Protein AF-A0A7I7MEC5-F1 (afdb_monomer)

Organism: NCBI:txid216929

Mean predicted aligned error: 3.8 Å

Solvent-accessible surface area (backbone atoms only — not comparable to full-atom values): 3365 Å² total; per-residue (Å²): 121,61,45,33,52,53,18,44,69,57,59,95,86,63,77,69,90,43,63,93,53,95,54,78,57,50,38,53,36,17,48,55,16,33,52,51,37,52,49,50,58,54,66,70,30,73,67,42,49,52,52,53,55,57,63,72,77,111

pLDDT: mean 94.27, std 7.25, range [57.69, 98.56]

Radius of gyration: 15.26 Å; Cα contacts (8 Å, |Δi|>4): 50; chains: 1; bounding box: 35×20×40 Å

Foldseek 3Di:
DVLLQVLLVDDPPDDRPCPPDPDPVSSVSSVNNVVVNVCCCVCVDPVNVVVVVVVVVD

InterPro domains:
  IPR007040 Ribosome modulation factor [PF04957] (7-38)

Sequence (58 aa):
MFALYSGSLAEPGDPNPYAGGESLVLPKLWFAGYRRMLRVRIETGPAMQRYRAASRLN

Secondary structure (DSSP, 8-state):
-HHHHHHHTPPTT---TTTTSS-SHHHHHHHHHH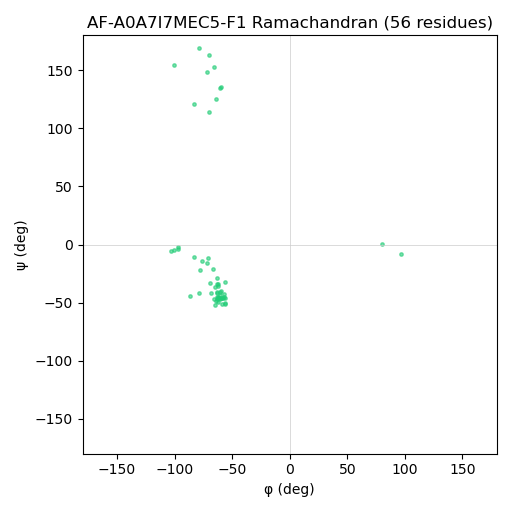HHHHHHHHHHSHHHHHHHHHHT--

Structure (mmCIF, N/CA/C/O backbone):
data_AF-A0A7I7MEC5-F1
#
_entry.id   AF-A0A7I7MEC5-F1
#
loop_
_atom_site.group_PDB
_atom_site.id
_atom_site.type_symbol
_atom_site.label_atom_id
_atom_site.label_alt_id
_atom_site.label_comp_id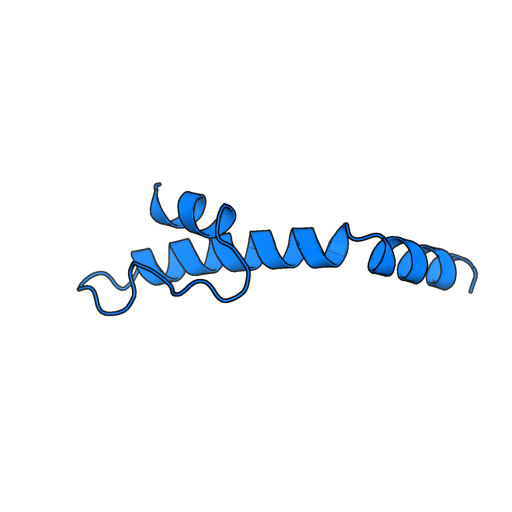
_atom_site.label_asym_id
_atom_site.label_entity_id
_atom_site.label_seq_id
_atom_site.pdbx_PDB_ins_code
_atom_site.Cartn_x
_atom_site.Cartn_y
_atom_site.Cartn_z
_atom_site.occupancy
_atom_site.B_iso_or_equiv
_atom_site.auth_seq_id
_atom_site.auth_comp_id
_atom_site.auth_asym_id
_atom_site.auth_atom_id
_atom_site.pdbx_PDB_model_num
ATOM 1 N N . MET A 1 1 ? 0.769 -12.377 -12.524 1.00 65.88 1 MET A N 1
ATOM 2 C CA . MET A 1 1 ? 0.395 -11.023 -12.048 1.00 65.88 1 MET A CA 1
ATOM 3 C C . MET A 1 1 ? 1.268 -10.641 -10.845 1.00 65.88 1 MET A C 1
ATOM 5 O O . MET A 1 1 ? 0.777 -10.538 -9.732 1.00 65.88 1 MET A O 1
ATOM 9 N N . PHE A 1 2 ? 2.584 -10.492 -11.049 1.00 90.19 2 PHE A N 1
ATOM 10 C CA . PHE A 1 2 ? 3.547 -10.371 -9.941 1.00 90.19 2 PHE A CA 1
ATOM 11 C C . PHE A 1 2 ? 3.576 -8.965 -9.317 1.00 90.19 2 PHE A C 1
ATOM 13 O O . PHE A 1 2 ? 3.536 -8.858 -8.100 1.00 90.19 2 PHE A O 1
ATOM 20 N N . ALA A 1 3 ? 3.521 -7.898 -10.127 1.00 96.81 3 ALA A N 1
ATOM 21 C CA . ALA A 1 3 ? 3.592 -6.515 -9.635 1.00 96.81 3 ALA A CA 1
ATOM 22 C C . ALA A 1 3 ? 2.459 -6.136 -8.666 1.00 96.81 3 ALA A C 1
ATOM 24 O O . ALA A 1 3 ? 2.708 -5.530 -7.631 1.00 96.81 3 ALA A O 1
ATOM 25 N N . LEU A 1 4 ? 1.211 -6.520 -8.968 1.00 97.94 4 LEU A N 1
ATOM 26 C CA . LEU A 1 4 ? 0.074 -6.268 -8.073 1.00 97.94 4 LEU A CA 1
ATOM 27 C C . LEU A 1 4 ? 0.256 -6.965 -6.719 1.00 97.94 4 LEU A C 1
ATOM 29 O O . LEU A 1 4 ? 0.026 -6.366 -5.670 1.00 97.94 4 LEU A O 1
ATOM 33 N N . TYR A 1 5 ? 0.663 -8.233 -6.760 1.00 98.00 5 TYR A N 1
ATOM 34 C CA . TYR A 1 5 ? 0.871 -9.037 -5.565 1.00 98.00 5 TYR A CA 1
ATOM 35 C C . TYR A 1 5 ? 2.029 -8.500 -4.720 1.00 98.00 5 TYR A C 1
ATOM 37 O O . TYR A 1 5 ? 1.846 -8.285 -3.525 1.00 98.00 5 TYR A O 1
ATOM 45 N N . SER A 1 6 ? 3.175 -8.188 -5.332 1.00 98.06 6 SER A N 1
ATOM 46 C CA . SER A 1 6 ? 4.323 -7.632 -4.609 1.00 98.06 6 SER A CA 1
ATOM 47 C C . SER A 1 6 ? 4.008 -6.275 -3.976 1.00 98.06 6 SER A C 1
ATOM 49 O O . SER A 1 6 ? 4.430 -6.024 -2.855 1.00 98.06 6 SER A O 1
ATOM 51 N N . GLY A 1 7 ? 3.176 -5.444 -4.611 1.00 98.31 7 GLY A N 1
ATOM 52 C CA . GLY A 1 7 ? 2.675 -4.217 -3.987 1.00 98.31 7 GLY A CA 1
ATOM 53 C C . GLY A 1 7 ? 1.828 -4.474 -2.740 1.00 98.31 7 GLY A C 1
ATOM 54 O O . GLY A 1 7 ? 1.909 -3.724 -1.775 1.00 98.31 7 GLY A O 1
ATOM 55 N N . SER A 1 8 ? 1.032 -5.548 -2.718 1.00 98.19 8 SER A N 1
ATOM 56 C CA . SER A 1 8 ? 0.224 -5.903 -1.540 1.00 98.19 8 SER A CA 1
ATOM 57 C C . SER A 1 8 ? 1.035 -6.443 -0.355 1.00 98.19 8 SER A C 1
ATOM 59 O O . SER A 1 8 ? 0.511 -6.478 0.756 1.00 98.19 8 SER A O 1
ATOM 61 N N . LEU A 1 9 ? 2.288 -6.842 -0.595 1.00 97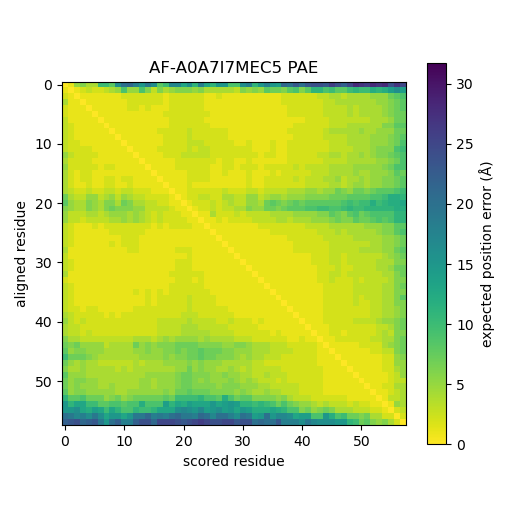.88 9 LEU A N 1
ATOM 62 C CA . LEU A 1 9 ? 3.225 -7.340 0.415 1.00 97.88 9 LEU A CA 1
ATOM 63 C C . LEU A 1 9 ? 4.248 -6.294 0.884 1.00 97.88 9 LEU A C 1
ATOM 65 O O . LEU A 1 9 ? 5.047 -6.596 1.762 1.00 97.88 9 LEU A O 1
ATOM 69 N N . ALA A 1 10 ? 4.260 -5.104 0.286 1.00 98.06 10 ALA A N 1
ATOM 70 C CA . ALA A 1 10 ? 5.212 -4.052 0.621 1.00 98.06 10 ALA A CA 1
ATOM 71 C C . ALA A 1 10 ? 4.952 -3.433 2.009 1.00 98.06 10 ALA A C 1
ATOM 73 O O . ALA A 1 10 ? 3.857 -3.535 2.574 1.00 98.06 10 ALA A O 1
ATOM 74 N N . GLU A 1 11 ? 5.955 -2.731 2.529 1.00 97.44 11 GLU A N 1
ATOM 75 C CA . GLU A 1 11 ? 5.916 -1.982 3.783 1.00 97.44 11 GLU A CA 1
ATOM 76 C C . GLU A 1 11 ? 5.721 -0.472 3.557 1.00 97.44 11 GLU A C 1
ATOM 78 O O . GLU A 1 11 ? 6.037 0.045 2.483 1.00 97.44 11 GLU A O 1
ATOM 83 N N . PRO A 1 12 ? 5.152 0.286 4.520 1.00 97.06 12 PRO A N 1
ATOM 84 C CA . PRO A 1 12 ? 4.904 1.705 4.335 1.00 97.06 12 PRO A CA 1
ATOM 85 C C . PRO A 1 12 ? 6.228 2.447 4.161 1.00 97.06 12 PRO 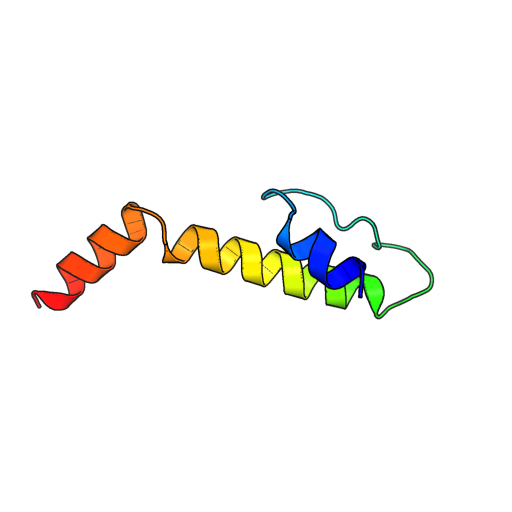A C 1
ATOM 87 O O . PRO A 1 12 ? 7.106 2.374 5.015 1.00 97.06 12 PRO A O 1
ATOM 90 N N . GLY A 1 13 ? 6.334 3.195 3.069 1.00 97.00 13 GLY A N 1
ATOM 91 C CA . GLY A 1 13 ? 7.558 3.900 2.695 1.00 97.00 13 GLY A CA 1
ATOM 92 C C . GLY A 1 13 ? 8.421 3.146 1.685 1.00 97.00 13 GLY A C 1
ATOM 93 O O . GLY A 1 13 ? 9.342 3.754 1.143 1.00 97.00 13 GLY A O 1
ATOM 94 N N . ASP A 1 14 ? 8.103 1.887 1.365 1.00 98.25 14 ASP A N 1
ATOM 95 C CA . ASP A 1 14 ? 8.826 1.155 0.328 1.00 98.25 14 ASP A CA 1
ATOM 96 C C . ASP A 1 14 ? 8.718 1.860 -1.034 1.00 98.25 14 ASP A C 1
ATOM 98 O O . ASP A 1 14 ? 7.622 2.267 -1.452 1.00 98.25 14 ASP A O 1
ATOM 102 N N . PRO A 1 15 ? 9.836 1.988 -1.769 1.00 97.50 15 PRO A N 1
ATOM 103 C CA . PRO A 1 15 ? 9.814 2.528 -3.116 1.00 97.50 15 PRO A CA 1
ATOM 104 C C . PRO A 1 15 ? 9.170 1.531 -4.084 1.00 97.50 15 PRO A C 1
ATOM 106 O O . PRO A 1 15 ? 9.306 0.316 -3.950 1.00 97.50 15 PRO A O 1
ATOM 109 N N . ASN A 1 16 ? 8.507 2.044 -5.123 1.00 97.50 16 ASN A N 1
ATOM 110 C CA . ASN A 1 16 ? 7.969 1.198 -6.185 1.00 97.50 16 ASN A CA 1
ATOM 111 C C . ASN A 1 16 ? 9.126 0.624 -7.030 1.00 97.50 16 ASN A C 1
ATOM 113 O O . ASN A 1 16 ? 9.771 1.395 -7.745 1.00 97.50 16 ASN A O 1
ATOM 117 N N . PRO A 1 17 ? 9.365 -0.702 -7.027 1.00 97.00 17 PRO A N 1
ATOM 118 C CA . PRO A 1 17 ? 10.519 -1.303 -7.698 1.00 97.00 17 PRO A CA 1
ATOM 119 C C . PRO A 1 17 ? 10.415 -1.263 -9.228 1.00 97.00 17 PRO A C 1
ATOM 121 O O . PRO A 1 17 ? 11.387 -1.547 -9.919 1.00 97.00 17 PRO A O 1
ATOM 124 N N . TYR A 1 18 ? 9.241 -0.927 -9.771 1.00 95.94 18 TYR A N 1
ATOM 125 C CA . TYR A 1 18 ? 9.018 -0.797 -11.211 1.00 95.94 18 TYR A CA 1
ATOM 126 C C . TYR A 1 18 ? 9.117 0.653 -11.700 1.00 95.94 18 TYR A C 1
ATOM 128 O O . TYR A 1 18 ? 8.954 0.902 -12.895 1.00 95.94 18 TYR A O 1
ATOM 136 N N . ALA A 1 19 ? 9.335 1.619 -10.801 1.00 95.00 19 ALA A N 1
ATOM 137 C CA . ALA A 1 19 ? 9.470 3.020 -11.178 1.00 95.00 19 ALA A CA 1
ATOM 138 C C . ALA A 1 19 ? 10.651 3.223 -12.145 1.00 95.00 19 ALA A C 1
ATOM 140 O O . ALA A 1 19 ? 11.732 2.682 -11.938 1.00 95.00 19 ALA A O 1
ATOM 141 N N . GLY A 1 20 ? 10.434 4.010 -13.205 1.00 91.25 20 GLY A N 1
ATOM 142 C CA . GLY A 1 20 ? 11.473 4.346 -14.187 1.00 91.25 20 GLY A CA 1
ATOM 143 C C . GLY A 1 20 ? 11.751 3.283 -15.258 1.00 91.25 20 GLY A C 1
ATOM 144 O O . GLY A 1 20 ? 12.598 3.516 -16.112 1.00 91.25 20 GLY A O 1
ATOM 145 N N . GLY A 1 21 ? 11.048 2.144 -15.251 1.00 91.19 21 GLY A N 1
ATOM 146 C CA . GLY A 1 21 ? 11.121 1.161 -16.337 1.00 91.19 21 GLY A CA 1
ATOM 147 C C . GLY A 1 21 ? 10.291 1.549 -17.569 1.00 91.19 21 GLY A C 1
ATOM 148 O O . GLY A 1 21 ? 9.434 2.429 -17.510 1.00 91.19 21 GLY A O 1
ATOM 149 N N . GLU A 1 22 ? 10.486 0.832 -18.679 1.00 94.00 22 GLU A N 1
ATOM 150 C CA . GLU A 1 22 ? 9.773 1.071 -19.950 1.00 94.00 22 GLU A CA 1
ATOM 151 C C . GLU A 1 22 ? 8.254 0.842 -19.849 1.00 94.00 22 GLU A C 1
ATOM 153 O O . GLU A 1 22 ? 7.455 1.460 -20.553 1.00 94.00 22 GLU A O 1
ATOM 158 N N . SER A 1 23 ? 7.824 -0.048 -18.950 1.00 93.62 23 SER A N 1
ATOM 159 C CA . SER A 1 23 ? 6.408 -0.361 -18.769 1.00 93.62 23 SER A CA 1
ATOM 160 C C . SER A 1 23 ? 5.712 0.660 -17.862 1.00 93.62 23 SER A C 1
ATOM 162 O O . SER A 1 23 ? 5.939 0.683 -16.653 1.00 93.62 23 SER A O 1
ATOM 164 N N . LEU A 1 24 ? 4.686 1.331 -18.388 1.00 94.06 24 LEU A N 1
ATOM 165 C CA . LEU A 1 24 ? 3.776 2.179 -17.601 1.00 94.06 24 LEU A CA 1
ATOM 166 C C . LEU A 1 24 ? 2.743 1.399 -16.763 1.00 94.06 24 LEU A C 1
ATOM 168 O O . LEU A 1 24 ? 2.087 1.974 -15.891 1.00 94.06 24 LEU A O 1
ATOM 172 N N . VAL A 1 25 ? 2.556 0.101 -17.026 1.00 96.88 25 VAL A N 1
ATOM 173 C CA . VAL A 1 25 ? 1.517 -0.725 -16.382 1.00 96.88 25 VAL A CA 1
ATOM 174 C C . VAL A 1 25 ? 2.001 -1.313 -15.058 1.00 96.88 25 VAL A C 1
ATOM 176 O O . VAL A 1 25 ? 1.278 -1.258 -14.062 1.00 96.88 25 VAL A O 1
ATOM 179 N N . LEU A 1 26 ? 3.226 -1.844 -15.017 1.00 97.31 26 LEU A N 1
ATOM 180 C CA . LEU A 1 26 ? 3.799 -2.458 -13.814 1.00 97.31 26 LEU A CA 1
ATOM 181 C C . LEU A 1 26 ? 3.822 -1.516 -12.592 1.00 97.31 26 LEU A C 1
ATOM 183 O O . LEU A 1 26 ? 3.337 -1.942 -11.540 1.00 97.31 26 LEU A O 1
ATOM 187 N N . PRO A 1 27 ? 4.247 -0.236 -12.700 1.00 98.06 27 PRO A N 1
ATOM 188 C CA . PRO A 1 27 ? 4.188 0.694 -11.575 1.00 98.06 27 PRO A CA 1
ATOM 189 C C . PRO A 1 27 ? 2.766 0.898 -11.051 1.00 98.06 27 PRO A C 1
ATOM 191 O O . PRO A 1 27 ? 2.558 0.932 -9.838 1.00 98.06 27 PRO A O 1
ATOM 194 N N . LYS A 1 28 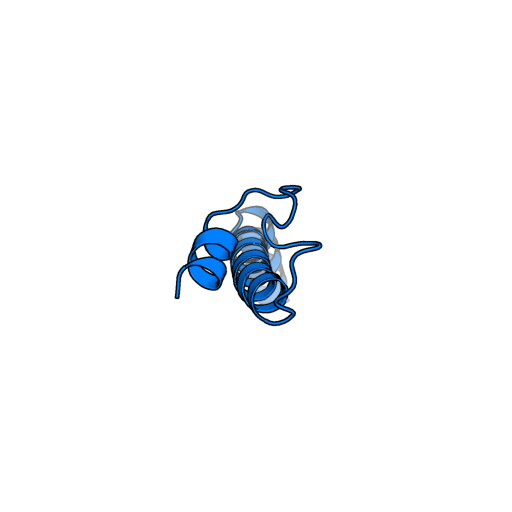? 1.774 0.990 -11.949 1.00 97.81 28 LYS A N 1
ATOM 195 C CA . LYS A 1 28 ? 0.360 1.184 -11.589 1.00 97.81 28 LYS A CA 1
ATOM 196 C C . LYS A 1 28 ? -0.221 -0.041 -10.887 1.00 97.81 28 LYS A C 1
ATOM 198 O O . LYS A 1 28 ? -0.938 0.111 -9.900 1.00 97.81 28 LYS A O 1
ATOM 203 N N . LEU A 1 29 ? 0.101 -1.24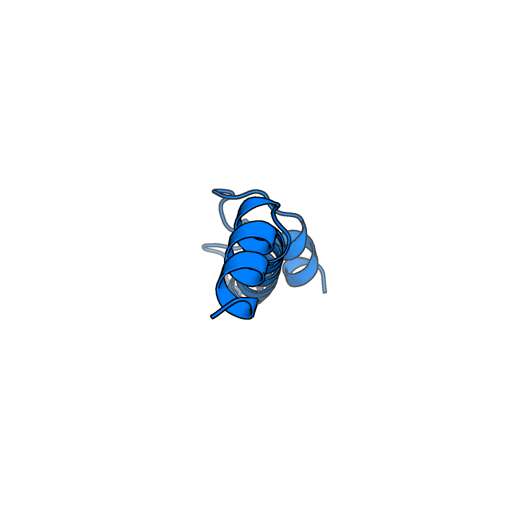2 -11.371 1.00 98.19 29 LEU A N 1
ATOM 204 C CA . LEU A 1 29 ? -0.324 -2.490 -10.735 1.00 98.19 29 LEU A CA 1
ATOM 205 C C . LEU A 1 29 ? 0.264 -2.623 -9.332 1.00 98.19 29 LEU A C 1
ATOM 207 O O . LEU A 1 29 ? -0.481 -2.897 -8.393 1.00 98.19 29 LEU A O 1
ATOM 211 N N . TRP A 1 30 ? 1.562 -2.365 -9.172 1.00 98.50 30 TRP A N 1
ATOM 212 C CA . TRP A 1 30 ? 2.195 -2.365 -7.854 1.00 98.50 30 TRP A CA 1
ATOM 213 C C . TRP A 1 30 ? 1.551 -1.348 -6.916 1.00 98.50 30 TRP A C 1
ATOM 215 O O . TRP A 1 30 ? 1.156 -1.693 -5.804 1.00 98.50 30 TRP A O 1
ATOM 225 N N . PHE A 1 31 ? 1.320 -0.122 -7.392 1.00 98.19 31 PHE A N 1
ATOM 226 C CA . PHE A 1 31 ? 0.696 0.918 -6.580 1.00 98.19 31 PHE A CA 1
ATOM 227 C C . PHE A 1 31 ? -0.743 0.573 -6.164 1.00 98.19 31 PHE A C 1
ATOM 229 O O . PHE A 1 31 ? -1.168 0.901 -5.056 1.00 98.19 31 PHE A O 1
ATOM 236 N N . ALA A 1 32 ? -1.499 -0.130 -7.012 1.00 98.31 32 ALA A N 1
ATOM 237 C CA . ALA A 1 32 ? -2.820 -0.635 -6.649 1.00 98.31 32 ALA A CA 1
ATOM 238 C C . ALA A 1 32 ? -2.752 -1.658 -5.498 1.00 98.31 32 ALA A C 1
ATOM 240 O O . ALA A 1 32 ? -3.574 -1.597 -4.579 1.00 98.31 32 ALA A O 1
ATOM 241 N N . GLY A 1 33 ? -1.754 -2.547 -5.514 1.00 98.38 33 GLY A N 1
ATOM 242 C CA . GLY A 1 33 ? -1.473 -3.486 -4.424 1.00 98.38 33 GLY A CA 1
ATOM 243 C C . GLY A 1 33 ? -1.072 -2.767 -3.136 1.00 98.38 33 GLY A C 1
ATOM 244 O O . GLY A 1 33 ? -1.676 -3.000 -2.089 1.00 98.38 33 GLY A O 1
ATOM 245 N N . TYR A 1 34 ? -0.141 -1.818 -3.240 1.00 98.56 34 TYR A N 1
ATOM 246 C CA . TYR A 1 34 ? 0.351 -1.000 -2.128 1.00 98.56 34 TYR A CA 1
ATOM 247 C C . TYR A 1 34 ? -0.772 -0.213 -1.444 1.00 98.56 34 TYR A C 1
ATOM 249 O O . TYR A 1 34 ? -0.941 -0.257 -0.227 1.00 98.56 34 TYR A O 1
ATOM 257 N N . ARG A 1 35 ? -1.642 0.433 -2.227 1.00 98.44 35 ARG A N 1
ATOM 258 C CA . ARG A 1 35 ? -2.838 1.114 -1.710 1.00 98.44 35 ARG A CA 1
ATOM 259 C C . ARG A 1 35 ? -3.794 0.173 -0.986 1.00 98.44 35 ARG A C 1
ATOM 261 O O . ARG A 1 35 ? -4.380 0.562 0.023 1.00 98.44 35 ARG A O 1
ATOM 268 N N . ARG A 1 36 ? -4.002 -1.041 -1.512 1.00 98.06 36 ARG A N 1
ATOM 269 C CA . ARG A 1 36 ? -4.845 -2.044 -0.846 1.00 98.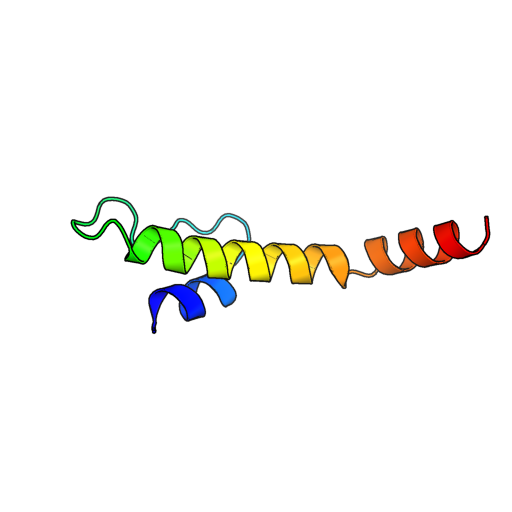06 36 ARG A CA 1
ATOM 270 C C . ARG A 1 36 ? -4.244 -2.420 0.506 1.00 98.06 36 ARG A C 1
ATOM 272 O O . ARG A 1 36 ? -4.983 -2.443 1.486 1.00 98.06 36 ARG A O 1
ATOM 279 N N . MET A 1 37 ? -2.936 -2.664 0.553 1.00 97.56 37 MET A N 1
ATOM 280 C CA . MET A 1 37 ? -2.203 -2.939 1.789 1.00 97.56 37 MET A CA 1
ATOM 281 C C . MET A 1 37 ? -2.378 -1.800 2.805 1.00 97.56 37 MET A C 1
ATOM 283 O O . MET A 1 37 ? -2.834 -2.054 3.922 1.00 97.56 37 MET A O 1
ATOM 287 N N . LEU A 1 38 ? -2.134 -0.543 2.408 1.00 97.62 38 LEU A N 1
ATOM 288 C CA . LEU A 1 38 ? -2.292 0.618 3.293 1.00 97.62 38 LEU A CA 1
ATOM 289 C C . LEU A 1 38 ? -3.712 0.716 3.855 1.00 97.62 38 LEU A C 1
ATOM 291 O O . LEU A 1 38 ? -3.897 0.909 5.056 1.00 97.62 38 LEU A O 1
ATOM 295 N N . ARG A 1 39 ? -4.722 0.534 2.996 1.00 96.81 39 ARG A N 1
ATOM 296 C CA . ARG A 1 39 ? -6.124 0.562 3.415 1.00 96.81 39 ARG A CA 1
ATOM 297 C C . ARG A 1 39 ? -6.416 -0.511 4.457 1.00 96.81 39 ARG A C 1
ATOM 299 O O . ARG A 1 39 ? -7.049 -0.202 5.454 1.00 96.81 39 ARG A O 1
ATOM 306 N N . VAL A 1 40 ? -5.962 -1.749 4.254 1.00 96.25 40 VAL A N 1
ATOM 307 C CA . VAL A 1 40 ? -6.168 -2.819 5.243 1.00 96.25 40 VAL A CA 1
ATOM 308 C C . VAL A 1 40 ? -5.548 -2.423 6.582 1.00 96.25 40 VAL A C 1
ATOM 310 O O . VAL A 1 40 ? -6.258 -2.415 7.582 1.00 96.25 40 VAL A O 1
ATOM 313 N N . ARG A 1 41 ? -4.277 -2.002 6.598 1.00 93.44 41 ARG A N 1
ATOM 314 C CA . ARG A 1 41 ? -3.582 -1.611 7.836 1.00 93.44 41 ARG A CA 1
ATOM 315 C C . ARG A 1 41 ? -4.287 -0.489 8.597 1.00 93.44 41 ARG A C 1
ATOM 317 O O . ARG A 1 41 ? -4.419 -0.578 9.816 1.00 93.44 41 ARG A O 1
ATOM 324 N N . ILE A 1 42 ? -4.765 0.532 7.886 1.00 94.75 42 ILE A N 1
ATOM 325 C CA . ILE A 1 42 ? -5.525 1.635 8.487 1.00 94.75 42 ILE A CA 1
ATOM 326 C C . ILE A 1 42 ? -6.855 1.115 9.045 1.00 94.75 42 ILE A C 1
ATOM 328 O O . ILE A 1 42 ? -7.169 1.330 10.212 1.00 94.75 42 ILE A O 1
ATOM 332 N N . GLU A 1 43 ? -7.631 0.398 8.234 1.00 96.19 43 GLU A N 1
ATOM 333 C CA . GLU A 1 43 ? -9.031 0.083 8.533 1.00 96.19 43 GLU A CA 1
ATOM 334 C C . GLU A 1 43 ? -9.220 -1.049 9.547 1.00 96.19 43 GLU A C 1
ATOM 336 O O . GLU A 1 43 ? -10.295 -1.155 10.148 1.00 96.19 43 GLU A O 1
ATOM 341 N N . THR A 1 44 ? -8.219 -1.914 9.726 1.00 93.56 44 THR A N 1
ATOM 342 C CA . THR A 1 44 ? -8.286 -3.050 10.659 1.00 93.56 44 THR A CA 1
ATOM 343 C C . THR A 1 44 ? -7.519 -2.812 11.955 1.00 93.56 44 THR A C 1
ATOM 345 O O . THR A 1 44 ? -7.606 -3.639 12.862 1.00 93.56 44 THR A O 1
ATOM 348 N N . GLY A 1 45 ? -6.785 -1.702 12.074 1.00 91.38 45 GLY A N 1
ATOM 349 C CA . GLY A 1 45 ? -6.007 -1.381 13.267 1.00 91.38 45 GLY A CA 1
ATOM 350 C C . GLY A 1 45 ? -6.878 -1.125 14.511 1.00 91.38 45 GLY A C 1
ATOM 351 O O . GLY A 1 45 ? -8.009 -0.643 14.384 1.00 91.38 45 GLY A O 1
ATOM 352 N N . PRO A 1 46 ? -6.358 -1.364 15.735 1.00 94.12 46 PRO A N 1
ATOM 353 C CA . PRO A 1 46 ? -7.097 -1.120 16.978 1.00 94.12 46 PRO A CA 1
ATOM 354 C C . PRO A 1 46 ? -7.607 0.320 17.113 1.00 94.12 46 PRO A C 1
ATOM 356 O O . PRO A 1 46 ? -8.671 0.551 17.680 1.00 94.12 46 PRO A O 1
ATOM 359 N N . ALA A 1 47 ? -6.868 1.296 16.574 1.00 93.12 47 ALA A N 1
ATOM 360 C CA . ALA A 1 47 ? -7.283 2.695 16.561 1.00 93.12 47 ALA A CA 1
ATOM 361 C C . ALA A 1 47 ? -8.583 2.899 15.766 1.00 93.12 47 ALA A C 1
ATOM 363 O O . ALA A 1 47 ? -9.534 3.469 16.300 1.00 93.12 47 ALA A O 1
ATOM 364 N N . MET A 1 48 ? -8.677 2.364 14.540 1.00 96.00 48 MET A N 1
ATOM 365 C CA . MET A 1 48 ? -9.907 2.481 13.751 1.00 96.00 48 MET A CA 1
ATOM 366 C C . MET A 1 48 ? -11.062 1.665 14.311 1.00 96.00 48 MET A C 1
ATOM 368 O O . MET A 1 48 ? -12.209 2.101 14.221 1.00 96.00 48 MET A O 1
ATOM 372 N N . GLN A 1 49 ? -10.787 0.511 14.923 1.00 93.38 49 GLN A N 1
ATOM 373 C CA . GLN A 1 49 ? -11.824 -0.250 15.621 1.00 93.38 49 GLN A CA 1
ATOM 374 C C . GLN A 1 49 ? -12.437 0.568 16.766 1.00 93.38 49 GLN A C 1
ATOM 376 O O . GLN A 1 49 ? -13.661 0.670 16.846 1.00 93.38 49 GLN A O 1
ATOM 381 N N . ARG A 1 50 ? -11.607 1.218 17.597 1.00 94.50 50 ARG A N 1
ATOM 382 C CA . ARG A 1 50 ? -12.077 2.110 18.672 1.00 94.50 50 ARG A CA 1
ATOM 383 C C . ARG A 1 50 ? -12.850 3.309 18.132 1.00 94.50 50 ARG A C 1
ATOM 385 O O . ARG A 1 50 ? -13.926 3.598 18.642 1.00 94.50 50 ARG A O 1
ATOM 392 N N . TYR A 1 51 ? -12.341 3.959 17.083 1.00 94.25 51 TYR A N 1
ATOM 393 C CA . TYR A 1 51 ? -13.033 5.078 16.437 1.00 94.25 51 TYR A CA 1
ATOM 394 C C . TYR A 1 51 ? -14.435 4.670 15.966 1.00 94.25 51 TYR A C 1
ATOM 396 O O . TYR A 1 51 ? -15.418 5.303 16.331 1.00 94.25 51 TYR A O 1
ATOM 404 N N . ARG A 1 52 ? -14.550 3.556 15.231 1.00 93.50 52 ARG A N 1
ATOM 405 C CA . ARG A 1 52 ? -15.842 3.057 14.735 1.00 93.50 52 ARG A CA 1
ATOM 406 C C . ARG A 1 52 ? -16.785 2.633 15.858 1.00 93.50 52 ARG A C 1
ATOM 408 O O . ARG A 1 52 ? -17.989 2.818 15.721 1.00 93.50 52 ARG A O 1
ATOM 415 N N . ALA A 1 53 ? -16.264 2.050 16.939 1.00 94.38 53 ALA A N 1
ATOM 416 C CA . ALA A 1 53 ? -17.068 1.699 18.106 1.00 94.38 53 ALA A CA 1
ATOM 417 C C . ALA A 1 53 ? -17.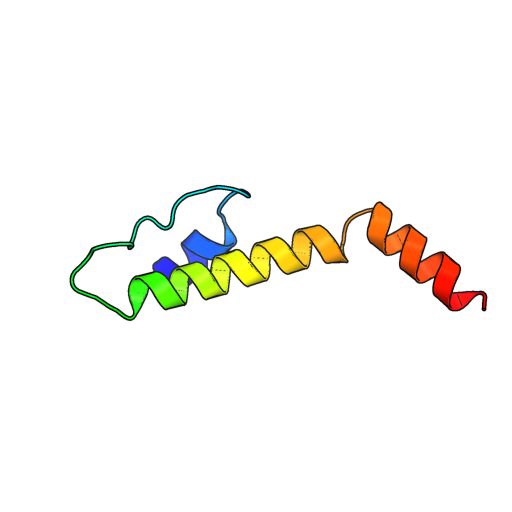661 2.952 18.767 1.00 94.38 53 ALA A C 1
ATOM 419 O O . ALA A 1 53 ? -18.857 2.978 19.033 1.00 94.38 53 ALA A O 1
ATOM 420 N N . ALA A 1 54 ? -16.859 4.008 18.943 1.00 94.81 54 ALA A N 1
ATOM 421 C CA . ALA A 1 54 ? -17.333 5.288 19.465 1.00 94.81 54 ALA A CA 1
ATOM 422 C C . ALA A 1 54 ? -18.374 5.944 18.540 1.00 94.81 54 ALA A C 1
AT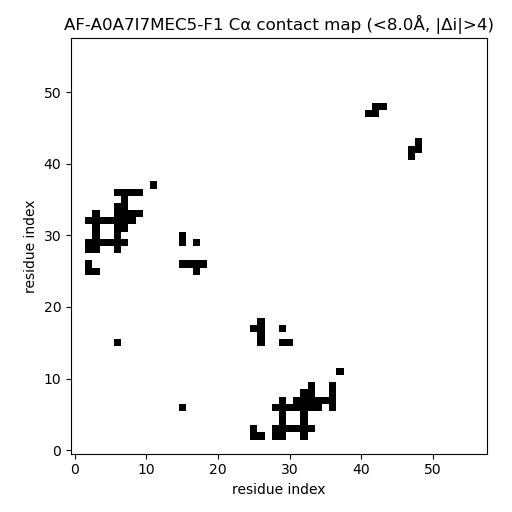OM 424 O O . ALA A 1 54 ? -19.393 6.429 19.016 1.00 94.81 54 ALA A O 1
ATOM 425 N N . SER A 1 55 ? -18.172 5.901 17.218 1.00 90.50 55 SER A N 1
ATOM 426 C CA . SER A 1 55 ? -19.131 6.453 16.249 1.00 90.50 55 SER A CA 1
ATOM 427 C C . SER A 1 55 ? -20.471 5.716 16.187 1.00 90.50 55 SER A C 1
ATOM 429 O O . SER A 1 55 ? -21.428 6.290 15.692 1.00 90.50 55 SER A O 1
ATOM 431 N N . ARG A 1 56 ? -20.552 4.457 16.638 1.00 86.38 56 ARG A N 1
ATOM 432 C CA . ARG A 1 56 ? -21.809 3.681 16.682 1.00 86.38 56 ARG A CA 1
ATOM 433 C C . ARG A 1 56 ? -22.666 3.967 17.920 1.00 86.38 56 ARG A C 1
ATOM 435 O O . ARG A 1 56 ? -23.779 3.461 17.990 1.00 86.38 56 ARG A O 1
ATOM 442 N N . LEU A 1 57 ? -22.124 4.683 18.905 1.00 74.56 57 LEU A N 1
ATOM 443 C CA . LEU A 1 57 ? -22.802 5.027 20.161 1.00 74.56 57 LEU A CA 1
ATOM 444 C C . LEU A 1 57 ? -23.428 6.434 20.138 1.00 74.56 57 LEU A C 1
ATOM 446 O O . LEU A 1 57 ? -24.081 6.807 21.109 1.00 74.56 57 LEU A O 1
ATOM 450 N N . ASN A 1 58 ? -23.223 7.184 19.050 1.00 57.69 58 ASN A N 1
ATOM 451 C CA . ASN A 1 58 ? -23.883 8.456 18.742 1.00 57.69 58 ASN A CA 1
ATOM 452 C C . ASN A 1 58 ? -24.971 8.235 17.690 1.00 57.69 58 ASN A C 1
ATOM 454 O O . ASN A 1 58 ? -25.944 9.018 17.700 1.00 57.69 58 ASN A O 1
#